Protein AF-A0A8S9F2N3-F1 (afdb_monomer_lite)

pLDDT: mean 77.6, std 8.46, range [52.72, 91.31]

Secondary structure (DSSP, 8-state):
--TTHHHHHHHHHHHHHHTS---TTEEEEEETTEEEEEESSHHHHHHHHHHS-GGG-PPP-SHHHHHHHHHHHHHTGGGSTTHHHHHHHHHTT-

Organism: NCBI:txid2052820

Sequence (94 aa):
GYKHSPMIGHAALAELLQTVSLPQDVKLYKYIDDILIGGTTPEKVGEVAGAVKIEQLQMPQFRKELQQLMSTLVYWRKHIPGFSIIAHPLYSVL

Radius of gyration: 14.91 Å; chains: 1; bounding box: 35×25×39 Å

Structure (mmCIF, N/CA/C/O backbone):
data_AF-A0A8S9F2N3-F1
#
_entry.id   AF-A0A8S9F2N3-F1
#
loop_
_atom_site.group_PDB
_atom_site.id
_atom_site.type_symbol
_atom_site.label_atom_id
_atom_site.label_alt_id
_atom_site.label_comp_id
_atom_site.label_asym_id
_atom_site.label_entity_id
_atom_site.label_seq_id
_atom_site.pdbx_PDB_ins_code
_atom_site.Cartn_x
_atom_site.Cartn_y
_atom_site.Cartn_z
_atom_site.occupancy
_atom_site.B_iso_or_equiv
_atom_site.auth_seq_id
_atom_site.auth_comp_id
_atom_site.auth_asym_id
_atom_site.auth_atom_id
_atom_site.pdbx_PDB_model_num
ATOM 1 N N . GLY A 1 1 ? 15.541 -11.641 -10.131 1.00 54.72 1 GLY A N 1
ATOM 2 C CA . GLY A 1 1 ? 14.877 -10.675 -9.233 1.00 54.72 1 GLY A CA 1
ATOM 3 C C . GLY A 1 1 ? 15.853 -9.566 -8.916 1.00 54.72 1 GLY A C 1
ATOM 4 O O . GLY A 1 1 ? 17.031 -9.865 -8.760 1.00 54.72 1 GLY A O 1
ATOM 5 N N . TYR A 1 2 ? 15.405 -8.312 -8.881 1.00 60.94 2 TYR A N 1
ATOM 6 C CA . TYR A 1 2 ? 16.268 -7.174 -8.554 1.00 60.94 2 TYR A CA 1
ATOM 7 C C . TYR A 1 2 ? 16.722 -7.316 -7.091 1.00 60.94 2 TYR A C 1
ATOM 9 O O . TYR A 1 2 ? 15.884 -7.405 -6.194 1.00 60.94 2 TYR A O 1
ATOM 17 N N . LYS A 1 3 ? 18.036 -7.400 -6.838 1.00 62.59 3 LYS A N 1
ATOM 18 C CA . LYS A 1 3 ? 18.591 -7.753 -5.511 1.00 62.59 3 LYS A CA 1
ATOM 19 C C . LYS A 1 3 ? 18.154 -6.808 -4.383 1.00 62.59 3 LYS A C 1
ATOM 21 O O . LYS A 1 3 ? 18.127 -7.217 -3.230 1.00 62.59 3 LYS A O 1
ATOM 26 N N . HIS A 1 4 ? 17.767 -5.580 -4.723 1.00 66.00 4 HIS A N 1
ATOM 27 C CA . HIS A 1 4 ? 17.330 -4.559 -3.770 1.00 66.00 4 HIS A CA 1
ATOM 28 C C . HIS A 1 4 ? 15.812 -4.310 -3.773 1.00 66.00 4 HIS A C 1
ATOM 30 O O . HIS A 1 4 ? 15.354 -3.447 -3.028 1.00 66.00 4 HIS A O 1
ATOM 36 N N . SER A 1 5 ? 15.020 -5.066 -4.551 1.00 66.38 5 SER A N 1
ATOM 37 C CA . SER A 1 5 ? 13.555 -4.900 -4.621 1.00 66.38 5 SER A CA 1
ATOM 38 C C . SER A 1 5 ? 12.863 -4.887 -3.255 1.00 66.38 5 SER A C 1
ATOM 40 O O . SER A 1 5 ? 12.018 -4.018 -3.067 1.00 66.38 5 SER A O 1
ATOM 42 N N . PRO A 1 6 ? 13.204 -5.770 -2.290 1.00 70.12 6 PRO A N 1
ATOM 43 C CA . PRO A 1 6 ? 12.535 -5.758 -0.991 1.00 70.12 6 PRO A CA 1
ATOM 44 C C . PRO A 1 6 ? 12.778 -4.471 -0.206 1.00 70.12 6 PRO A C 1
ATOM 46 O O . PRO A 1 6 ? 11.845 -3.890 0.332 1.00 70.12 6 PRO A O 1
ATOM 49 N N . MET A 1 7 ? 14.019 -3.987 -0.190 1.00 74.81 7 MET A N 1
ATOM 50 C CA . MET A 1 7 ? 14.384 -2.773 0.540 1.00 74.81 7 MET A CA 1
ATOM 51 C C . MET A 1 7 ? 13.786 -1.522 -0.116 1.00 74.81 7 MET A C 1
ATOM 53 O O . MET A 1 7 ? 13.199 -0.692 0.571 1.00 74.81 7 MET A O 1
ATOM 57 N N . ILE A 1 8 ? 13.888 -1.412 -1.444 1.00 72.25 8 ILE A N 1
ATOM 58 C CA . ILE A 1 8 ? 13.373 -0.262 -2.201 1.00 72.25 8 ILE A CA 1
ATOM 59 C C . ILE A 1 8 ? 11.841 -0.239 -2.174 1.00 72.25 8 ILE A C 1
ATOM 61 O O . ILE A 1 8 ? 11.257 0.813 -1.931 1.00 72.25 8 ILE A O 1
ATOM 65 N N . GLY A 1 9 ? 11.184 -1.388 -2.361 1.00 72.12 9 GLY A N 1
ATOM 66 C CA . GLY A 1 9 ? 9.726 -1.494 -2.266 1.00 72.12 9 GLY A CA 1
ATOM 67 C C . GLY A 1 9 ? 9.218 -1.169 -0.860 1.00 72.12 9 GLY A C 1
ATOM 68 O O . GLY A 1 9 ? 8.234 -0.446 -0.707 1.00 72.12 9 GLY A O 1
ATOM 69 N N . HIS A 1 10 ? 9.930 -1.619 0.180 1.00 72.06 10 HIS A N 1
ATOM 70 C CA . HIS A 1 10 ? 9.582 -1.282 1.556 1.00 72.06 10 HIS A CA 1
ATOM 71 C C . HIS A 1 10 ? 9.716 0.221 1.841 1.00 72.06 10 HIS A C 1
ATOM 73 O O . HIS A 1 10 ? 8.824 0.778 2.487 1.00 72.06 10 HIS A O 1
ATOM 79 N N . ALA A 1 11 ? 10.788 0.861 1.363 1.00 75.75 11 ALA A N 1
ATOM 80 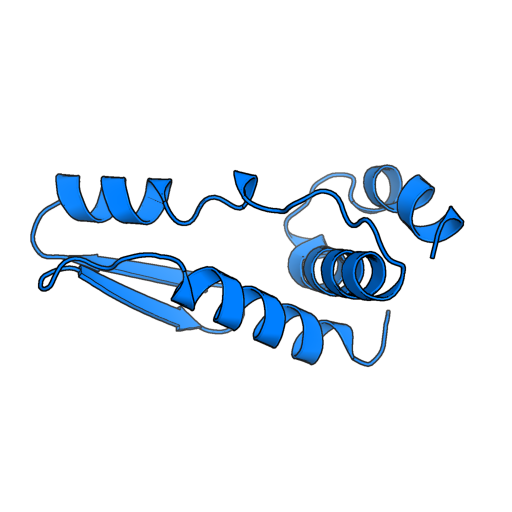C CA . ALA A 1 11 ? 11.023 2.296 1.519 1.00 75.75 11 ALA A CA 1
ATOM 81 C C . ALA A 1 11 ? 9.984 3.134 0.758 1.00 75.75 11 ALA A C 1
ATOM 83 O O . ALA A 1 11 ? 9.362 4.007 1.353 1.00 75.75 11 ALA A O 1
ATOM 84 N N . ALA A 1 12 ? 9.711 2.800 -0.507 1.00 74.12 12 ALA A N 1
ATOM 85 C CA . ALA A 1 12 ? 8.708 3.488 -1.319 1.00 74.12 12 ALA A CA 1
ATOM 86 C C . ALA A 1 12 ? 7.307 3.413 -0.691 1.00 74.12 12 ALA A C 1
ATOM 88 O O . ALA A 1 12 ? 6.588 4.407 -0.634 1.00 74.12 12 ALA A O 1
ATOM 89 N N . LEU A 1 13 ? 6.933 2.249 -0.151 1.00 75.69 13 LEU A N 1
ATOM 90 C CA . LEU A 1 13 ? 5.675 2.110 0.577 1.00 75.69 13 LEU A CA 1
ATOM 91 C C . LEU A 1 13 ? 5.670 2.926 1.880 1.00 75.69 13 LEU A C 1
ATOM 93 O O . LEU A 1 13 ? 4.641 3.472 2.250 1.00 75.69 13 LEU A O 1
ATOM 97 N N . ALA A 1 14 ? 6.797 3.017 2.590 1.00 75.81 14 ALA A N 1
ATOM 98 C CA . ALA A 1 14 ? 6.885 3.832 3.802 1.00 75.81 14 ALA A CA 1
ATOM 99 C C . ALA A 1 14 ? 6.774 5.341 3.512 1.00 75.81 14 ALA A C 1
ATOM 101 O O . ALA A 1 14 ? 6.184 6.060 4.314 1.00 75.81 14 ALA A O 1
ATOM 102 N N . GLU A 1 15 ? 7.309 5.821 2.387 1.00 77.19 15 GLU A N 1
ATOM 103 C CA . GLU A 1 15 ? 7.131 7.208 1.929 1.00 77.19 15 GLU A CA 1
ATOM 104 C C . GLU A 1 15 ? 5.671 7.487 1.551 1.00 77.19 15 GLU A C 1
ATOM 106 O O . GLU A 1 15 ? 5.101 8.475 2.006 1.00 77.19 15 GLU A O 1
ATOM 111 N N . LEU A 1 16 ? 5.026 6.582 0.807 1.00 75.00 16 LEU A N 1
ATOM 112 C CA . LEU A 1 16 ? 3.620 6.732 0.413 1.00 75.00 16 LEU A CA 1
ATOM 113 C C . LEU A 1 16 ? 2.663 6.698 1.615 1.00 75.00 16 LEU A C 1
ATOM 115 O O . LEU A 1 16 ? 1.652 7.386 1.637 1.00 75.00 16 LEU A O 1
ATOM 119 N N . LEU A 1 17 ? 2.983 5.932 2.657 1.00 74.88 17 LEU A N 1
ATOM 120 C CA . LEU A 1 17 ? 2.179 5.924 3.881 1.00 74.88 17 LEU A CA 1
ATOM 121 C C . LEU A 1 17 ? 2.351 7.197 4.722 1.00 74.88 17 LEU A C 1
ATOM 123 O O . LEU A 1 17 ? 1.453 7.525 5.491 1.00 74.88 17 LEU A O 1
ATOM 127 N N . GLN A 1 18 ? 3.458 7.933 4.572 1.00 75.69 18 GLN A N 1
ATOM 128 C CA . GLN A 1 18 ? 3.662 9.219 5.256 1.00 75.69 18 GLN A CA 1
ATOM 129 C C . GLN A 1 18 ? 2.846 10.360 4.637 1.00 75.69 18 GLN A C 1
ATOM 131 O O . GLN A 1 18 ? 2.586 11.349 5.318 1.00 75.69 18 GLN A O 1
ATOM 136 N N . THR A 1 19 ? 2.424 10.242 3.374 1.00 73.44 19 THR A N 1
ATOM 137 C CA . THR A 1 19 ? 1.563 11.249 2.730 1.00 73.44 19 THR A CA 1
ATOM 138 C C . THR A 1 19 ? 0.096 11.114 3.133 1.00 73.44 19 THR A C 1
ATOM 140 O O . THR A 1 19 ? -0.693 12.027 2.892 1.00 73.44 19 THR A O 1
ATOM 143 N N . VAL A 1 20 ? -0.287 9.996 3.756 1.00 75.62 20 VAL A N 1
ATOM 144 C CA . VAL A 1 20 ? -1.648 9.774 4.248 1.00 75.62 20 VAL A CA 1
ATOM 145 C C . VAL A 1 20 ? -1.833 10.523 5.567 1.00 75.62 20 VAL A C 1
ATOM 147 O O . VAL A 1 20 ? -1.196 10.214 6.573 1.00 75.62 20 VAL A O 1
ATOM 150 N N . SER A 1 21 ? -2.732 11.508 5.575 1.00 77.19 21 SER A N 1
ATOM 151 C CA . SER A 1 21 ? -3.143 12.180 6.809 1.00 77.19 21 SER A CA 1
ATOM 152 C C . SER A 1 21 ? -4.000 11.226 7.643 1.00 77.19 21 SER A C 1
ATOM 154 O O . SER A 1 21 ? -5.069 10.805 7.205 1.00 77.19 21 SER A O 1
ATOM 156 N N . LEU A 1 22 ? -3.513 10.852 8.828 1.00 80.38 22 LEU A N 1
ATOM 157 C CA . LEU A 1 22 ? -4.220 9.952 9.738 1.00 80.38 22 LEU A CA 1
ATOM 158 C C . LEU A 1 22 ? -5.008 10.758 10.789 1.00 80.38 22 LEU A C 1
ATOM 160 O O . LEU A 1 22 ? -4.409 11.575 11.496 1.00 80.38 22 LEU A O 1
ATOM 164 N N . PRO A 1 23 ? -6.325 10.522 10.947 1.00 83.19 23 PRO A N 1
ATOM 165 C CA . PRO A 1 23 ? -7.097 11.026 12.082 1.00 83.19 23 PRO A CA 1
ATOM 166 C C . PRO A 1 23 ? -6.522 10.535 13.421 1.00 83.19 23 PRO A C 1
ATOM 168 O O . PRO A 1 23 ? -5.973 9.438 13.495 1.00 83.19 23 PRO A O 1
ATOM 171 N N . GLN A 1 24 ? -6.697 11.303 14.505 1.00 81.38 24 GLN A N 1
ATOM 172 C CA . GLN A 1 24 ? -6.166 10.958 15.841 1.00 81.38 24 GLN A CA 1
ATOM 173 C C . GLN A 1 24 ? -6.603 9.577 16.363 1.00 81.38 24 GLN A C 1
ATOM 175 O O . GLN A 1 24 ? -5.901 8.977 17.177 1.00 81.38 24 GLN A O 1
ATOM 180 N N . ASP A 1 25 ? -7.755 9.079 15.919 1.00 87.25 25 ASP A N 1
ATOM 181 C CA . ASP A 1 25 ? -8.351 7.817 16.347 1.00 87.25 25 ASP A CA 1
ATOM 182 C C . ASP A 1 25 ? -8.122 6.649 15.378 1.00 87.25 25 ASP A C 1
ATOM 184 O O . ASP A 1 25 ? -8.653 5.560 15.606 1.00 87.25 25 ASP A O 1
ATOM 188 N N . VAL A 1 26 ? -7.308 6.844 14.334 1.00 86.69 26 VAL A N 1
ATOM 189 C CA . VAL A 1 26 ? -6.919 5.788 13.392 1.00 86.69 26 VAL A CA 1
ATOM 190 C C . VAL A 1 26 ? -5.418 5.531 13.484 1.00 86.69 26 VAL A C 1
ATOM 192 O O . VAL A 1 26 ? -4.595 6.444 13.455 1.00 86.69 26 VAL A O 1
ATOM 195 N N . LYS A 1 27 ? -5.047 4.256 13.577 1.00 86.44 27 LYS A N 1
ATOM 196 C CA . LYS A 1 27 ? -3.662 3.788 13.557 1.00 86.44 27 LYS A CA 1
ATOM 197 C C . LYS A 1 27 ? -3.432 2.890 12.357 1.00 86.44 27 LYS A C 1
ATOM 199 O O . LYS A 1 27 ? -4.226 1.996 12.072 1.00 86.44 27 LYS A O 1
ATOM 204 N N . LEU A 1 28 ? -2.301 3.109 11.701 1.00 83.62 28 LEU A N 1
ATOM 205 C CA . LEU A 1 28 ? -1.830 2.290 10.599 1.00 83.62 28 LEU A CA 1
ATOM 206 C C . LEU A 1 28 ? -0.621 1.482 11.067 1.00 83.62 28 LEU A C 1
ATOM 208 O O . LEU A 1 28 ? 0.384 2.037 11.508 1.00 83.62 28 LEU A O 1
ATOM 212 N N . TYR A 1 29 ? -0.729 0.164 10.973 1.00 81.44 29 TYR A N 1
ATOM 213 C CA . TYR A 1 29 ? 0.340 -0.778 11.262 1.00 81.44 29 TYR A CA 1
ATOM 214 C C . TYR A 1 29 ? 0.765 -1.441 9.959 1.00 81.44 29 TYR A C 1
ATOM 216 O O . TYR A 1 29 ? -0.068 -1.905 9.186 1.00 81.44 29 TYR A O 1
ATOM 224 N N . LYS A 1 30 ? 2.071 -1.500 9.717 1.00 77.31 30 LYS A N 1
ATOM 225 C CA . LYS A 1 30 ? 2.647 -2.160 8.545 1.00 77.31 30 LYS A CA 1
ATOM 226 C C . LYS A 1 30 ? 3.484 -3.345 9.003 1.00 77.31 30 LYS A C 1
ATOM 228 O O . LYS A 1 30 ? 4.404 -3.172 9.802 1.00 77.31 30 LYS A O 1
ATOM 233 N N . TYR A 1 31 ? 3.210 -4.520 8.451 1.00 70.88 31 TYR A N 1
ATOM 234 C CA . TYR A 1 31 ? 4.007 -5.721 8.652 1.00 70.88 31 TYR A CA 1
ATOM 235 C C . TYR A 1 31 ? 4.336 -6.363 7.306 1.00 70.88 31 TYR A C 1
ATOM 237 O O . TYR A 1 31 ? 3.507 -7.052 6.739 1.00 70.88 31 TYR A O 1
ATOM 245 N N . ILE A 1 32 ? 5.561 -6.154 6.812 1.00 70.94 32 ILE A N 1
ATOM 246 C CA . ILE A 1 32 ? 6.074 -6.718 5.547 1.00 70.94 32 ILE A CA 1
ATOM 247 C C . ILE A 1 32 ? 5.130 -6.442 4.358 1.00 70.94 32 ILE A C 1
ATOM 249 O O . ILE A 1 32 ? 5.266 -5.393 3.725 1.00 70.94 32 ILE A O 1
ATOM 253 N N . ASP A 1 33 ? 4.198 -7.358 4.088 1.00 64.75 33 ASP A N 1
ATOM 254 C CA . ASP A 1 33 ? 3.229 -7.343 2.985 1.00 64.75 33 ASP A CA 1
ATOM 255 C C . ASP A 1 33 ? 1.796 -7.017 3.448 1.00 64.75 33 ASP A C 1
ATOM 257 O O . ASP A 1 33 ? 0.866 -6.989 2.651 1.00 64.75 33 ASP A O 1
ATOM 261 N N . ASP A 1 34 ? 1.587 -6.762 4.732 1.00 77.06 34 ASP A N 1
ATOM 262 C CA . ASP A 1 34 ? 0.265 -6.533 5.294 1.00 77.06 34 ASP A CA 1
ATOM 263 C C . ASP A 1 34 ? 0.188 -5.130 5.888 1.00 77.06 34 ASP A C 1
ATOM 265 O O . ASP A 1 34 ? 1.084 -4.663 6.602 1.00 77.06 34 ASP A O 1
ATOM 269 N N . ILE A 1 35 ? -0.908 -4.443 5.581 1.00 82.69 35 ILE A N 1
ATOM 270 C CA . ILE A 1 35 ? -1.261 -3.163 6.185 1.00 82.69 35 ILE A CA 1
ATOM 271 C C . ILE A 1 35 ? -2.523 -3.399 7.001 1.00 82.69 35 ILE A C 1
ATOM 273 O O . ILE A 1 35 ? -3.557 -3.796 6.469 1.00 82.69 35 ILE A O 1
ATOM 277 N N . LEU A 1 36 ? -2.431 -3.143 8.300 1.00 84.62 36 LEU A N 1
ATOM 278 C CA . LEU A 1 36 ? -3.552 -3.181 9.222 1.00 84.62 36 LEU A CA 1
ATOM 279 C C . LEU A 1 36 ? -3.933 -1.746 9.579 1.00 84.62 36 LEU A C 1
ATOM 281 O O . LEU A 1 36 ? -3.133 -1.000 10.142 1.00 84.62 36 LEU A O 1
ATOM 285 N N . ILE A 1 37 ? -5.171 -1.373 9.275 1.00 87.94 37 ILE A N 1
ATOM 286 C CA . ILE A 1 37 ? -5.744 -0.077 9.638 1.00 87.94 37 ILE A CA 1
ATOM 287 C C . ILE A 1 37 ? -6.755 -0.341 10.750 1.00 87.94 37 ILE A C 1
ATOM 289 O O . ILE A 1 37 ? -7.729 -1.064 10.549 1.00 87.94 37 ILE A O 1
ATOM 293 N N . GLY A 1 38 ? -6.492 0.201 11.935 1.00 87.88 38 GLY A N 1
ATOM 294 C CA . GLY A 1 38 ? -7.357 0.063 13.103 1.00 87.88 38 GLY A CA 1
ATOM 295 C C . GLY A 1 38 ? -7.867 1.421 13.558 1.00 87.88 38 GLY A C 1
ATOM 296 O O . GLY A 1 38 ? -7.115 2.391 13.571 1.00 87.88 38 GLY A O 1
ATOM 297 N N . GLY A 1 39 ? -9.128 1.496 13.961 1.00 89.56 39 GLY A N 1
ATOM 298 C CA . GLY A 1 39 ? -9.730 2.717 14.485 1.00 89.56 39 GLY A CA 1
ATOM 299 C C . GLY A 1 39 ? -10.997 2.417 15.271 1.00 89.56 39 GLY A C 1
ATOM 300 O O . GLY A 1 39 ? -11.465 1.278 15.297 1.00 89.56 39 GLY A O 1
ATOM 301 N N . THR A 1 40 ? -11.527 3.430 15.946 1.00 87.31 40 THR A N 1
ATOM 302 C CA . THR A 1 40 ? -12.721 3.292 16.796 1.00 87.31 40 THR A CA 1
ATOM 303 C C . THR A 1 40 ? -14.026 3.333 16.005 1.00 87.31 40 THR A C 1
ATOM 305 O O . THR A 1 40 ? -15.007 2.745 16.456 1.00 87.3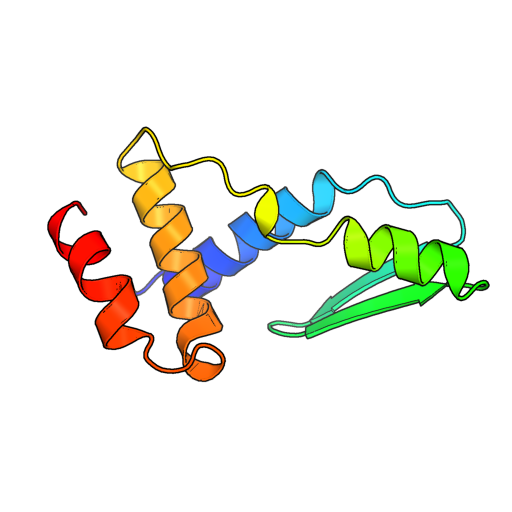1 40 THR A O 1
ATOM 308 N N . THR A 1 41 ? -14.048 3.979 14.832 1.00 91.31 41 THR A N 1
ATOM 309 C CA . THR A 1 41 ? -15.225 4.032 13.953 1.00 91.31 41 THR A CA 1
ATOM 310 C C . THR A 1 41 ? -14.938 3.452 12.564 1.00 91.31 41 THR A C 1
ATOM 312 O O . THR A 1 41 ? -13.888 3.735 11.974 1.00 91.31 41 THR A O 1
ATOM 315 N N . PRO A 1 42 ? -15.859 2.644 12.010 1.00 86.75 42 PRO A N 1
ATOM 316 C CA . PRO A 1 42 ? -15.674 2.024 10.701 1.00 86.75 42 PRO A CA 1
ATOM 317 C C . PRO A 1 42 ? -15.616 3.051 9.562 1.00 86.75 42 PRO A C 1
ATOM 319 O O . PRO A 1 42 ? -14.896 2.824 8.591 1.00 86.75 42 PRO A O 1
ATOM 322 N N . GLU A 1 43 ? -16.297 4.196 9.678 1.00 88.00 43 GLU A N 1
ATOM 323 C CA . GLU A 1 43 ? -16.294 5.243 8.648 1.00 88.00 43 GLU A CA 1
ATOM 324 C C . GLU A 1 43 ? -14.894 5.836 8.442 1.00 88.00 43 GLU A C 1
ATOM 326 O O . GLU A 1 43 ? -14.417 5.921 7.312 1.00 88.00 43 GLU A O 1
ATOM 331 N N . LYS A 1 44 ? -14.197 6.182 9.532 1.00 84.56 44 LYS A N 1
ATOM 332 C CA . LYS A 1 44 ? -12.848 6.767 9.467 1.00 84.56 44 LYS A CA 1
ATOM 333 C C . LYS A 1 44 ? -11.801 5.753 9.026 1.00 84.56 44 LYS A C 1
ATOM 335 O O . LYS A 1 44 ? -10.880 6.094 8.288 1.00 84.56 44 LYS A O 1
ATOM 340 N N . VAL A 1 45 ? -11.948 4.496 9.451 1.00 86.69 45 VAL A N 1
ATOM 341 C CA . VAL A 1 45 ? -11.105 3.396 8.960 1.00 86.69 45 VAL A CA 1
ATOM 342 C C . VAL A 1 45 ? -11.295 3.217 7.453 1.00 86.69 45 VAL A C 1
ATOM 344 O O . VAL A 1 45 ? -10.308 3.071 6.736 1.00 86.69 45 VAL A O 1
ATOM 347 N N . GLY A 1 46 ? -12.537 3.281 6.964 1.00 83.75 46 GLY A N 1
ATOM 348 C CA . GLY A 1 46 ? -12.857 3.211 5.538 1.00 83.75 46 GLY A CA 1
ATOM 349 C C . GLY A 1 46 ? -12.285 4.379 4.731 1.00 83.75 46 GLY A C 1
ATOM 350 O O . GLY A 1 46 ? -11.739 4.159 3.651 1.00 83.75 46 GLY A O 1
ATOM 351 N N . GLU A 1 47 ? -12.343 5.599 5.266 1.00 84.38 47 GLU A N 1
ATOM 352 C CA . GLU A 1 47 ? -11.748 6.789 4.647 1.00 84.38 47 GLU A CA 1
ATOM 353 C C . GLU A 1 47 ? -10.225 6.652 4.508 1.00 84.38 47 GLU A C 1
ATOM 355 O O . GLU A 1 47 ? -9.687 6.814 3.412 1.00 84.38 47 GLU A O 1
ATOM 360 N N . VAL A 1 48 ? -9.533 6.261 5.584 1.00 82.81 48 VAL A N 1
ATOM 361 C CA . VAL A 1 48 ? -8.080 6.031 5.555 1.00 82.81 48 VAL A CA 1
ATOM 362 C C . VAL A 1 48 ? -7.724 4.868 4.629 1.00 82.81 48 VAL A C 1
ATOM 364 O O . VAL A 1 48 ? -6.783 4.983 3.852 1.00 82.81 48 VAL A O 1
ATOM 367 N N . ALA A 1 49 ? -8.485 3.772 4.637 1.00 81.31 49 ALA A N 1
ATOM 368 C CA . ALA A 1 49 ? -8.272 2.661 3.707 1.00 81.31 49 ALA A CA 1
ATOM 369 C C . ALA A 1 49 ? -8.459 3.085 2.240 1.00 81.31 49 ALA A C 1
ATOM 371 O O . ALA A 1 49 ? -7.713 2.641 1.368 1.00 81.31 49 ALA A O 1
ATOM 372 N N . GLY A 1 50 ? -9.415 3.978 1.968 1.00 77.25 50 GLY A N 1
ATOM 373 C CA . GLY A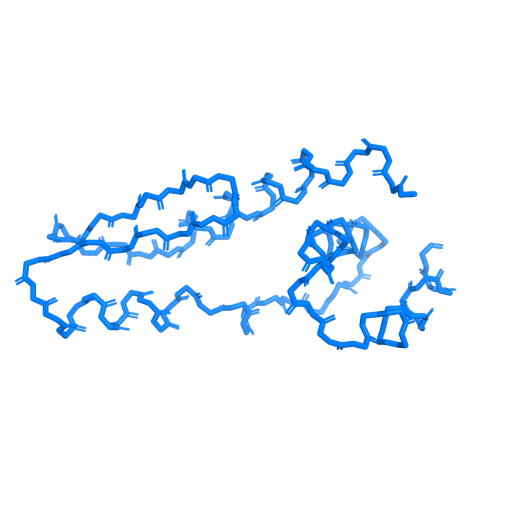 1 50 ? -9.608 4.590 0.655 1.00 77.25 50 GLY A CA 1
ATOM 374 C C . GLY A 1 50 ? -8.480 5.548 0.262 1.00 77.25 50 GLY A C 1
ATOM 375 O O . GLY A 1 50 ? -8.113 5.596 -0.910 1.00 77.25 50 GLY A O 1
ATOM 376 N N . ALA A 1 51 ? -7.906 6.271 1.225 1.00 73.75 51 ALA A N 1
ATOM 377 C CA . ALA A 1 51 ? -6.753 7.144 1.014 1.00 73.75 51 ALA A CA 1
ATOM 378 C C . ALA A 1 51 ? -5.445 6.357 0.807 1.00 73.75 51 ALA A C 1
ATOM 380 O O . ALA A 1 51 ? -4.587 6.787 0.040 1.00 73.75 51 ALA A O 1
ATOM 381 N N . VAL A 1 52 ? -5.315 5.165 1.405 1.00 72.81 52 VAL A N 1
ATOM 382 C CA . VAL A 1 52 ? -4.218 4.198 1.174 1.00 72.81 52 VAL A CA 1
ATOM 383 C C . VAL A 1 52 ? -4.448 3.433 -0.146 1.00 72.81 52 VAL A C 1
ATOM 385 O O . VAL A 1 52 ? -4.246 2.225 -0.257 1.00 72.81 52 VAL A O 1
ATOM 388 N N . LYS A 1 53 ? -4.881 4.139 -1.195 1.00 65.19 53 LYS A N 1
ATOM 389 C CA . LYS A 1 53 ? -4.962 3.606 -2.556 1.00 65.19 53 LYS A CA 1
ATOM 390 C C . LYS A 1 53 ? -3.713 3.972 -3.338 1.00 65.19 53 LYS A C 1
ATOM 392 O O . LYS A 1 53 ? -3.297 5.123 -3.411 1.00 65.19 53 LYS A O 1
ATOM 397 N N . ILE A 1 54 ? -3.170 2.971 -4.022 1.00 60.88 54 ILE A N 1
ATOM 398 C CA . ILE A 1 54 ? -2.004 3.088 -4.908 1.00 60.88 54 ILE A CA 1
ATOM 399 C C . ILE A 1 54 ? -2.316 3.929 -6.175 1.00 60.88 54 ILE A C 1
ATOM 401 O O . ILE A 1 54 ? -1.417 4.249 -6.947 1.00 60.88 54 ILE A O 1
ATOM 405 N N . GLU A 1 55 ? -3.567 4.370 -6.366 1.00 53.41 55 GLU A N 1
ATOM 406 C CA . GLU A 1 55 ? -3.999 5.271 -7.452 1.00 53.41 55 GLU A CA 1
ATOM 407 C C . GLU A 1 55 ? -3.229 6.612 -7.490 1.00 53.41 55 GLU A C 1
ATOM 409 O O . GLU A 1 55 ? -3.263 7.304 -8.502 1.00 53.41 55 GLU A O 1
ATOM 414 N N . GLN A 1 56 ? -2.485 6.962 -6.431 1.00 52.72 56 GLN A N 1
ATOM 415 C CA . GLN A 1 56 ? -1.622 8.150 -6.372 1.00 52.72 56 GLN A CA 1
ATOM 416 C C . GLN A 1 56 ? -0.202 7.957 -6.941 1.00 52.72 56 GLN A C 1
ATOM 418 O O . GLN A 1 56 ? 0.596 8.895 -6.892 1.00 52.72 56 GLN A O 1
ATOM 423 N N . LEU A 1 57 ? 0.154 6.781 -7.478 1.00 59.16 57 LEU A N 1
ATOM 424 C CA . LEU A 1 57 ? 1.445 6.610 -8.155 1.00 59.16 57 LEU A CA 1
ATOM 425 C C . LEU A 1 57 ? 1.510 7.517 -9.391 1.00 59.16 57 LEU A C 1
ATOM 427 O O . LEU A 1 57 ? 0.900 7.240 -10.422 1.00 59.16 57 LEU A O 1
ATOM 431 N N . GLN A 1 58 ? 2.277 8.603 -9.284 1.00 58.62 58 GLN A N 1
ATOM 432 C CA . GLN A 1 58 ? 2.593 9.457 -10.421 1.00 58.62 58 GLN A CA 1
ATOM 433 C C . GLN A 1 58 ? 3.339 8.641 -11.481 1.00 58.62 58 GLN A C 1
ATOM 435 O O . GLN A 1 58 ? 4.197 7.814 -11.164 1.00 58.62 58 GLN A O 1
ATOM 440 N N . MET A 1 59 ? 2.987 8.863 -12.749 1.00 67.25 59 MET A N 1
ATOM 441 C CA . MET A 1 59 ? 3.631 8.183 -13.868 1.00 67.25 59 MET A CA 1
ATOM 442 C C . MET A 1 59 ? 5.127 8.529 -13.840 1.00 67.25 59 MET A C 1
ATOM 444 O O . MET A 1 59 ? 5.447 9.719 -13.874 1.00 67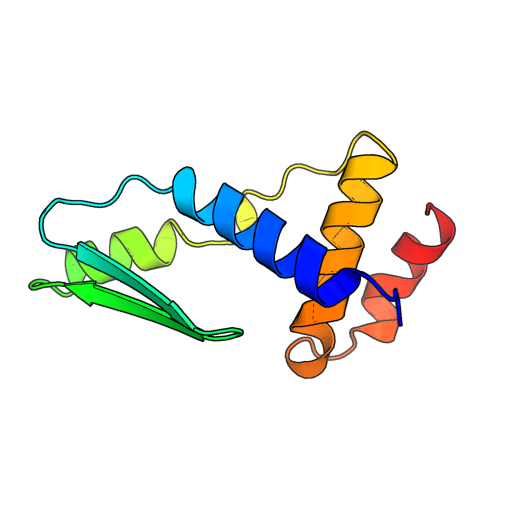.25 59 MET A O 1
ATOM 448 N N . PRO A 1 60 ? 6.032 7.538 -13.745 1.00 69.00 60 PRO A N 1
ATOM 449 C CA . PRO A 1 60 ? 7.450 7.815 -13.572 1.00 69.00 60 PRO A CA 1
ATOM 450 C C . PRO A 1 60 ? 7.973 8.592 -14.782 1.00 69.00 60 PRO A C 1
ATOM 452 O O . PRO A 1 60 ? 7.938 8.096 -15.910 1.00 69.00 60 PRO A O 1
ATOM 455 N N . GLN A 1 61 ? 8.447 9.812 -14.542 1.00 74.50 61 GLN A N 1
ATOM 456 C CA . GLN A 1 61 ? 9.015 10.702 -15.561 1.00 74.50 61 GLN A CA 1
ATOM 457 C C . GLN A 1 61 ? 10.504 10.392 -15.773 1.00 74.50 61 GLN A C 1
ATOM 459 O O . GLN A 1 61 ? 11.067 10.669 -16.832 1.00 74.50 61 GLN A O 1
ATOM 464 N N . PHE A 1 62 ? 11.145 9.781 -14.769 1.00 80.19 62 PHE A N 1
ATOM 465 C CA . PHE A 1 62 ? 12.575 9.486 -14.765 1.00 80.19 62 PHE A CA 1
ATOM 466 C C . PHE A 1 62 ? 12.873 8.009 -14.493 1.00 80.19 62 PHE A C 1
ATOM 468 O O . PHE A 1 62 ? 12.168 7.322 -13.753 1.00 80.19 62 PHE A O 1
ATOM 475 N N . ARG A 1 63 ? 14.009 7.525 -15.014 1.00 78.69 63 ARG A N 1
ATOM 476 C CA . ARG A 1 63 ? 14.481 6.137 -14.843 1.00 78.69 63 ARG A CA 1
ATOM 477 C C . ARG A 1 63 ? 14.535 5.688 -13.377 1.00 78.69 63 ARG A C 1
ATOM 479 O O . ARG A 1 63 ? 14.240 4.538 -13.079 1.00 78.69 63 ARG A O 1
ATOM 486 N N . LYS A 1 64 ? 14.898 6.589 -12.459 1.00 78.12 64 LYS A N 1
ATOM 487 C CA . LYS A 1 64 ? 14.967 6.301 -11.017 1.00 78.12 64 LYS A CA 1
ATOM 488 C C . LYS A 1 64 ? 13.583 6.011 -10.426 1.00 78.12 64 LYS A C 1
ATOM 490 O O . LYS A 1 64 ? 13.431 5.049 -9.681 1.00 78.12 64 LYS A O 1
ATOM 495 N N . GLU A 1 65 ? 12.577 6.792 -10.806 1.00 76.75 65 GLU A N 1
ATOM 496 C CA . GLU A 1 65 ? 11.185 6.582 -10.393 1.00 76.75 65 GLU A CA 1
ATOM 497 C C . GLU A 1 65 ? 10.631 5.293 -10.998 1.00 76.75 65 GLU A C 1
ATOM 499 O O . GLU A 1 65 ? 9.984 4.512 -10.305 1.00 76.75 65 GLU A O 1
ATOM 504 N N . LEU A 1 66 ? 10.965 5.007 -12.261 1.00 82.31 66 LEU A N 1
ATOM 505 C CA . LEU A 1 66 ? 10.603 3.749 -12.910 1.00 82.31 66 LEU A CA 1
ATOM 506 C C . LEU A 1 66 ? 11.251 2.544 -12.205 1.00 82.31 66 LEU A C 1
ATOM 508 O O . LEU A 1 66 ? 10.594 1.529 -11.992 1.00 82.31 66 LEU A O 1
ATOM 512 N N . GLN A 1 67 ? 12.515 2.645 -11.788 1.00 80.06 67 GLN A N 1
ATOM 513 C CA . GLN A 1 67 ? 13.186 1.606 -10.997 1.00 80.06 67 GLN A CA 1
ATOM 514 C C . GLN A 1 67 ? 12.540 1.408 -9.623 1.00 80.06 67 GLN A C 1
ATOM 516 O O . GLN A 1 67 ? 12.443 0.272 -9.148 1.00 80.06 67 GLN A O 1
ATOM 521 N N . GLN A 1 68 ? 12.080 2.487 -8.993 1.00 77.44 68 GLN A N 1
ATOM 522 C CA . GLN A 1 68 ? 11.372 2.437 -7.716 1.00 77.44 68 GLN A CA 1
ATOM 523 C C . GLN A 1 68 ? 9.991 1.790 -7.882 1.00 77.44 68 GLN A C 1
ATOM 525 O O . GLN A 1 68 ? 9.669 0.854 -7.149 1.00 77.44 68 GLN A O 1
ATOM 530 N N . LEU A 1 69 ? 9.244 2.173 -8.922 1.00 80.38 69 LEU A N 1
ATOM 531 C CA . LEU A 1 69 ? 7.980 1.549 -9.315 1.00 80.38 69 LEU A CA 1
ATOM 532 C C . LEU A 1 69 ? 8.162 0.049 -9.579 1.00 80.38 69 LEU A C 1
ATOM 534 O O . LEU A 1 69 ? 7.455 -0.777 -9.007 1.00 80.38 69 LEU A O 1
ATOM 538 N N . MET A 1 70 ? 9.148 -0.317 -10.398 1.00 82.69 70 MET A N 1
ATOM 539 C CA . MET A 1 70 ? 9.445 -1.711 -10.726 1.00 82.69 70 MET A CA 1
ATOM 540 C C . MET A 1 70 ? 9.885 -2.510 -9.502 1.00 82.69 70 MET A C 1
ATOM 542 O O . MET A 1 70 ? 9.525 -3.678 -9.370 1.00 82.69 70 MET A O 1
ATOM 546 N N . SER A 1 71 ? 10.612 -1.895 -8.571 1.00 80.94 71 SER A N 1
ATOM 547 C CA . SER A 1 71 ? 10.987 -2.543 -7.313 1.00 80.94 71 SER A CA 1
ATOM 548 C C . SER A 1 71 ? 9.767 -2.851 -6.445 1.00 80.94 71 SER A C 1
ATOM 550 O O . SER A 1 71 ? 9.660 -3.974 -5.949 1.00 80.94 71 SER A O 1
ATOM 552 N N . THR A 1 72 ? 8.831 -1.906 -6.330 1.00 78.62 72 THR A N 1
ATOM 553 C CA . THR A 1 72 ? 7.550 -2.089 -5.630 1.00 78.62 72 THR A CA 1
ATOM 554 C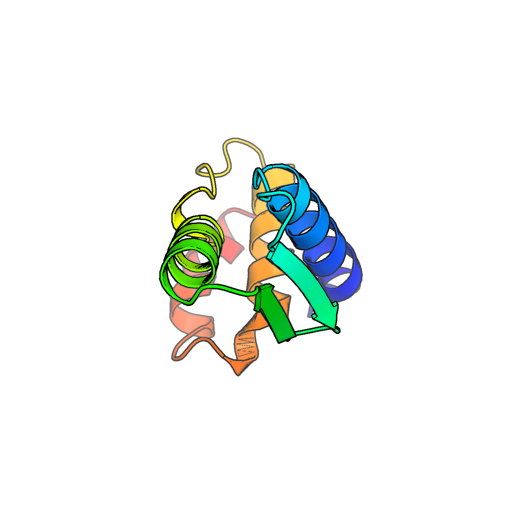 C . THR A 1 72 ? 6.694 -3.159 -6.307 1.00 78.62 72 THR A C 1
ATOM 556 O O . THR A 1 72 ? 6.221 -4.084 -5.656 1.00 78.62 72 THR A O 1
ATOM 559 N N . LEU A 1 73 ? 6.553 -3.112 -7.629 1.00 81.12 73 LEU A N 1
ATOM 560 C CA . LEU A 1 73 ? 5.792 -4.097 -8.400 1.00 81.12 73 LEU A CA 1
ATOM 561 C C . LEU A 1 73 ? 6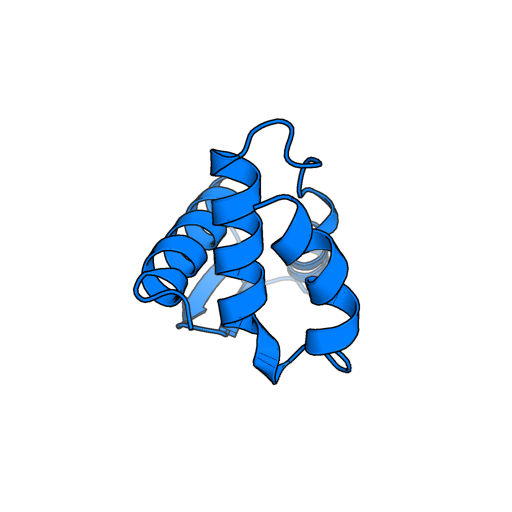.357 -5.521 -8.256 1.00 81.12 73 LEU A C 1
ATOM 563 O O . LEU A 1 73 ? 5.614 -6.468 -7.999 1.00 81.12 73 LEU A O 1
ATOM 567 N N . VAL A 1 74 ? 7.681 -5.680 -8.357 1.00 83.31 74 VAL A N 1
ATOM 568 C CA . VAL A 1 74 ? 8.357 -6.977 -8.180 1.00 83.31 74 VAL A CA 1
ATOM 569 C C . VAL A 1 74 ? 8.176 -7.525 -6.764 1.00 83.31 74 VAL A C 1
ATOM 571 O O . VAL A 1 74 ? 8.071 -8.743 -6.603 1.00 83.31 74 VAL A O 1
ATOM 574 N N . TYR A 1 75 ? 8.125 -6.655 -5.755 1.00 82.44 75 TYR A N 1
ATOM 575 C CA . TYR A 1 75 ? 7.881 -7.039 -4.366 1.00 82.44 75 TYR A CA 1
ATOM 576 C C . TYR A 1 75 ? 6.498 -7.692 -4.193 1.00 82.44 75 TYR A C 1
ATOM 578 O O . TYR A 1 75 ? 6.396 -8.788 -3.643 1.00 82.44 75 TYR A O 1
ATOM 586 N N . TRP A 1 76 ? 5.459 -7.107 -4.795 1.00 79.56 76 TRP A N 1
ATOM 587 C CA . TRP A 1 76 ? 4.077 -7.600 -4.716 1.00 79.56 76 TRP A CA 1
ATOM 588 C C . TRP A 1 76 ? 3.694 -8.632 -5.781 1.00 79.56 76 TRP A C 1
ATOM 590 O O . TRP A 1 76 ? 2.543 -9.064 -5.830 1.00 79.56 76 TRP A O 1
ATOM 600 N N . ARG A 1 77 ? 4.636 -9.078 -6.623 1.00 85.62 77 ARG A N 1
ATOM 601 C CA . ARG A 1 77 ? 4.355 -9.917 -7.806 1.00 85.62 77 ARG A CA 1
ATOM 602 C C . ARG A 1 77 ? 3.478 -11.147 -7.534 1.00 85.62 77 ARG A C 1
ATOM 604 O O . ARG A 1 77 ? 2.742 -11.568 -8.415 1.00 85.62 77 ARG A O 1
ATOM 611 N N . LYS A 1 78 ? 3.566 -11.735 -6.332 1.00 84.38 78 LYS A N 1
ATOM 612 C CA . LYS A 1 78 ? 2.816 -12.944 -5.940 1.00 84.38 78 LYS A CA 1
ATOM 613 C C . LYS A 1 78 ? 1.308 -12.693 -5.791 1.00 84.38 78 LYS A C 1
ATOM 615 O O . LYS A 1 78 ? 0.536 -13.639 -5.856 1.00 84.38 78 LYS A O 1
ATOM 620 N N . HIS A 1 79 ? 0.909 -11.432 -5.623 1.00 82.75 79 HIS A N 1
ATOM 621 C CA . HIS A 1 79 ? -0.480 -10.997 -5.474 1.00 82.75 79 HIS A CA 1
ATOM 622 C C . HIS A 1 79 ? -1.068 -10.395 -6.758 1.00 82.75 79 HIS A C 1
ATOM 624 O O . HIS A 1 79 ? -2.239 -10.036 -6.766 1.00 82.75 79 HIS A O 1
ATOM 630 N N . ILE A 1 80 ? -0.280 -10.272 -7.835 1.00 80.38 80 ILE A N 1
ATOM 631 C CA . ILE A 1 80 ? -0.700 -9.650 -9.098 1.00 80.38 80 ILE A CA 1
ATOM 632 C C . ILE A 1 80 ? -0.873 -10.750 -10.160 1.00 80.38 80 ILE A C 1
ATOM 634 O O . ILE A 1 80 ? 0.125 -11.256 -10.690 1.00 80.38 80 ILE A O 1
ATOM 638 N N . PRO A 1 81 ? -2.113 -11.140 -10.508 1.00 87.31 81 PRO A N 1
ATOM 639 C CA . PRO A 1 81 ? -2.358 -12.098 -11.579 1.00 87.31 81 PRO A CA 1
ATOM 640 C C . PRO A 1 81 ? -1.798 -11.582 -12.909 1.00 87.31 81 PRO A C 1
ATOM 642 O O . PRO A 1 81 ? -1.991 -10.424 -13.268 1.00 87.31 81 PRO A O 1
ATOM 645 N N . GLY A 1 82 ? -1.082 -12.434 -13.647 1.00 87.06 82 GLY A N 1
ATOM 646 C CA . GLY A 1 82 ? -0.518 -12.050 -14.946 1.00 87.06 82 GLY A CA 1
ATOM 647 C C . GLY A 1 82 ? 0.640 -11.045 -14.878 1.00 87.06 82 GLY A C 1
ATOM 648 O O . GLY A 1 82 ? 0.958 -10.433 -15.897 1.00 87.06 82 GLY A O 1
ATOM 649 N N . PHE A 1 83 ? 1.299 -10.894 -13.720 1.00 86.69 83 PHE A N 1
ATOM 650 C CA . PHE A 1 83 ? 2.390 -9.932 -13.508 1.00 86.69 83 PHE A CA 1
ATOM 651 C C . PHE A 1 83 ? 3.417 -9.883 -14.648 1.00 86.69 83 PHE A C 1
ATOM 653 O O . PHE A 1 83 ? 3.751 -8.807 -15.129 1.00 86.69 83 PHE A O 1
ATOM 660 N N . SER A 1 84 ? 3.902 -11.041 -15.108 1.00 82.56 84 SER A N 1
ATOM 661 C CA . SER A 1 84 ? 4.927 -11.120 -16.156 1.00 82.56 84 SER A CA 1
ATOM 662 C C . SER A 1 84 ? 4.490 -10.483 -17.477 1.00 82.56 84 SER A C 1
ATOM 664 O O . SER A 1 84 ? 5.332 -9.942 -18.182 1.00 82.56 84 SER A O 1
ATOM 666 N N . ILE A 1 85 ? 3.194 -10.523 -17.801 1.00 86.50 85 ILE A N 1
ATOM 667 C CA . ILE A 1 85 ? 2.636 -9.918 -19.017 1.00 86.50 85 ILE A CA 1
ATOM 668 C C . ILE A 1 85 ? 2.561 -8.397 -18.843 1.00 86.50 85 ILE A C 1
ATOM 670 O O . ILE A 1 85 ? 2.992 -7.651 -19.717 1.00 86.50 85 ILE A O 1
ATOM 674 N N . ILE A 1 86 ? 2.081 -7.940 -17.683 1.00 84.00 86 ILE A N 1
ATOM 675 C CA . ILE A 1 86 ? 1.898 -6.515 -17.368 1.00 84.00 86 ILE A CA 1
ATOM 676 C C . ILE A 1 86 ? 3.247 -5.792 -17.228 1.00 84.00 86 ILE A C 1
ATOM 678 O O . ILE A 1 86 ? 3.412 -4.673 -17.705 1.00 84.00 86 ILE A O 1
ATOM 682 N N . ALA A 1 87 ? 4.232 -6.432 -16.595 1.00 82.81 87 ALA A N 1
ATOM 683 C CA . ALA A 1 87 ? 5.542 -5.841 -16.332 1.00 82.81 87 ALA A CA 1
ATOM 684 C C . ALA A 1 87 ? 6.484 -5.871 -17.549 1.00 82.81 87 ALA A C 1
ATOM 686 O O . ALA A 1 87 ? 7.477 -5.145 -17.567 1.00 82.81 87 ALA A O 1
ATOM 687 N N . HIS A 1 88 ? 6.201 -6.689 -18.570 1.00 84.31 88 HIS A N 1
ATOM 688 C CA . HIS A 1 88 ? 7.063 -6.834 -19.746 1.00 84.31 88 HIS A CA 1
ATOM 689 C C . HIS A 1 88 ? 7.387 -5.503 -20.456 1.00 84.31 88 HIS A C 1
ATOM 691 O O . HIS A 1 88 ? 8.578 -5.241 -20.656 1.00 84.31 88 HIS A O 1
ATOM 697 N N . PRO A 1 89 ? 6.415 -4.645 -20.824 1.00 84.19 89 PRO A N 1
ATOM 698 C CA . PRO A 1 89 ? 6.719 -3.364 -21.468 1.00 84.19 89 PRO A CA 1
ATOM 699 C C . PRO A 1 89 ? 7.509 -2.409 -20.560 1.00 84.19 89 PRO A C 1
ATOM 701 O O . PRO A 1 89 ? 8.244 -1.556 -21.050 1.00 84.19 89 PRO A O 1
ATOM 704 N N . LEU A 1 90 ? 7.414 -2.569 -19.236 1.00 80.94 90 LEU A N 1
ATOM 705 C CA . LEU A 1 90 ? 8.159 -1.751 -18.278 1.00 80.94 90 LEU A CA 1
ATOM 706 C C . LEU A 1 90 ? 9.635 -2.160 -18.187 1.00 80.94 90 LEU A C 1
ATOM 708 O O . LEU A 1 90 ? 10.494 -1.310 -17.975 1.00 80.94 90 LEU A O 1
ATOM 712 N N . TYR A 1 91 ? 9.958 -3.439 -18.401 1.00 78.75 91 TYR A N 1
ATOM 713 C CA . TYR A 1 91 ? 11.351 -3.891 -18.475 1.00 78.75 91 TYR A CA 1
ATOM 714 C C . TYR A 1 91 ? 12.086 -3.373 -19.716 1.00 78.75 91 TYR A C 1
ATOM 716 O O . TYR A 1 91 ? 13.296 -3.190 -19.650 1.00 78.75 91 TYR A O 1
ATOM 724 N N . SER A 1 92 ? 11.386 -3.118 -20.829 1.00 77.69 92 SER A N 1
ATOM 725 C CA . SER A 1 92 ? 12.012 -2.580 -22.050 1.00 77.69 92 SER A CA 1
ATOM 726 C C . SER A 1 92 ? 12.398 -1.102 -21.965 1.00 77.69 92 SER A C 1
ATOM 728 O O . SER A 1 92 ? 13.183 -0.642 -22.787 1.00 77.69 92 SER A O 1
ATOM 730 N N . VAL A 1 93 ? 11.856 -0.363 -20.993 1.00 77.19 93 VAL A N 1
ATOM 731 C CA . VAL A 1 93 ? 12.135 1.070 -20.783 1.00 77.19 93 VAL A CA 1
ATOM 732 C C . VAL A 1 93 ? 13.034 1.332 -19.566 1.00 77.19 93 VAL A C 1
ATOM 734 O O . VAL A 1 93 ? 13.284 2.488 -19.223 1.00 77.19 93 VAL A O 1
ATOM 737 N N . LEU A 1 94 ? 13.514 0.268 -18.908 1.00 71.19 94 LEU A N 1
ATOM 738 C CA . LEU A 1 94 ? 14.345 0.326 -17.702 1.00 71.19 94 LEU A CA 1
ATOM 739 C C . LEU A 1 94 ? 15.847 0.381 -17.987 1.00 71.19 94 LEU A C 1
ATOM 741 O O . LEU A 1 94 ? 16.335 -0.207 -18.968 1.00 71.19 94 LEU A O 1
#

InterPro domains:
  IPR043128 Reverse transcriptase/Diguanylate cyclase domain [G3DSA:3.30.70.270] (51-94)
  IPR043502 DNA/RNA polymerase superfamily [SSF56672] (1-93)
  IPR051320 Viral Replication and Maturation Polyprotein [PTHR33064] (53-94)

Foldseek 3Di:
DPPCLQVLLVVVLVVLLVVQDADPFWDWDDDRPDIDIDGDDPVSSVVSVVSSDPVPLDDDPDPVSLVSVVSNLVSCVVVDPPSCVVCVVSVVVD